Protein AF-A0A6P0HJ49-F1 (afdb_monomer_lite)

Sequence (144 aa):
MTTPDAPPAPAAPSRRTRWVVAVVLTAVLALAVGVTIGLLVGGSGDDDLPRAEANATAACVTASRLDADEPLPERTDNRLEEPAFWEMPAVHYNAMAAAAEDDTYQDLADASALLGTALNTADSEGMGTAVEQVQAECGDLGLD

Structure (mmCIF, N/CA/C/O backbone):
data_AF-A0A6P0HJ49-F1
#
_entry.id   AF-A0A6P0HJ49-F1
#
loop_
_atom_site.group_PDB
_atom_site.id
_atom_site.type_symbol
_atom_site.label_atom_id
_atom_site.label_alt_id
_atom_site.label_comp_id
_atom_site.label_asym_id
_atom_site.label_entity_id
_atom_site.label_seq_id
_atom_site.pdbx_PDB_ins_code
_atom_site.Cartn_x
_atom_site.Cartn_y
_atom_site.Cartn_z
_atom_site.occupancy
_atom_site.B_iso_or_equiv
_atom_site.auth_seq_id
_atom_site.auth_comp_id
_atom_site.auth_asym_id
_atom_site.auth_atom_id
_atom_site.pdbx_PDB_model_num
ATOM 1 N N . MET A 1 1 ? 32.802 -77.190 -32.768 1.00 43.84 1 MET A N 1
ATOM 2 C CA . MET A 1 1 ? 33.121 -76.302 -31.631 1.00 43.84 1 MET A CA 1
ATOM 3 C C . MET A 1 1 ? 32.859 -74.879 -32.096 1.00 43.84 1 MET A C 1
ATOM 5 O O . MET A 1 1 ? 33.607 -74.397 -32.931 1.00 43.84 1 MET A O 1
ATOM 9 N N . THR A 1 2 ? 31.755 -74.265 -31.673 1.00 59.84 2 THR A N 1
ATOM 10 C CA . THR A 1 2 ? 31.382 -72.884 -32.029 1.00 59.84 2 THR A CA 1
ATOM 11 C C . THR A 1 2 ? 31.391 -72.051 -30.755 1.00 59.84 2 THR A C 1
ATOM 13 O O . THR A 1 2 ? 30.580 -72.286 -29.860 1.00 59.84 2 THR A O 1
ATOM 16 N N . THR A 1 3 ? 32.353 -71.140 -30.648 1.00 58.50 3 THR A N 1
ATOM 17 C CA . THR A 1 3 ? 32.477 -70.181 -29.546 1.00 58.50 3 THR A CA 1
ATOM 18 C C . THR A 1 3 ? 31.295 -69.203 -29.599 1.00 58.50 3 THR A C 1
ATOM 20 O O . THR A 1 3 ? 31.038 -68.669 -30.678 1.00 58.50 3 THR A O 1
ATOM 23 N N . PRO A 1 4 ? 30.554 -68.963 -28.500 1.00 63.25 4 PRO A N 1
ATOM 24 C CA . PRO A 1 4 ? 29.537 -67.918 -28.465 1.00 63.25 4 PRO A CA 1
ATOM 25 C C . PRO A 1 4 ? 30.213 -66.546 -28.545 1.00 63.25 4 PRO A C 1
ATOM 27 O O . PRO A 1 4 ? 31.041 -66.216 -27.695 1.00 63.25 4 PRO A O 1
ATOM 30 N N . ASP A 1 5 ? 29.864 -65.769 -29.568 1.00 65.25 5 ASP A N 1
ATOM 31 C CA . ASP A 1 5 ? 30.274 -64.372 -29.699 1.00 65.25 5 ASP A CA 1
ATOM 32 C C . ASP A 1 5 ? 29.603 -63.548 -28.591 1.00 65.25 5 ASP A C 1
ATOM 34 O O . ASP A 1 5 ? 28.375 -63.525 -28.467 1.00 65.25 5 ASP A O 1
ATOM 38 N N . ALA A 1 6 ? 30.407 -62.903 -27.747 1.00 71.06 6 ALA A N 1
ATOM 39 C CA . ALA A 1 6 ? 29.903 -61.990 -26.730 1.00 71.06 6 ALA A CA 1
ATOM 40 C C . ALA A 1 6 ? 29.405 -60.694 -27.400 1.00 71.06 6 ALA A C 1
ATOM 42 O O . ALA A 1 6 ? 30.064 -60.194 -28.316 1.00 71.06 6 ALA A O 1
ATOM 43 N N . PRO A 1 7 ? 28.269 -60.117 -26.962 1.00 72.19 7 PRO A N 1
ATOM 44 C CA . PRO A 1 7 ? 27.741 -58.903 -27.569 1.00 72.19 7 PRO A CA 1
ATOM 45 C C . PRO A 1 7 ? 28.720 -57.728 -27.398 1.00 72.19 7 PRO A C 1
ATOM 47 O O . PRO A 1 7 ? 29.349 -57.597 -26.342 1.00 72.19 7 PRO A O 1
ATOM 50 N N . PRO A 1 8 ? 28.854 -56.858 -28.417 1.00 70.31 8 PRO A N 1
ATOM 51 C CA . PRO A 1 8 ? 29.781 -55.737 -28.369 1.00 70.31 8 PRO A CA 1
ATOM 52 C C . PRO A 1 8 ? 29.397 -54.763 -27.251 1.00 70.31 8 PRO A C 1
ATOM 54 O O . PRO A 1 8 ? 28.224 -54.434 -27.060 1.00 70.31 8 PRO A O 1
ATOM 57 N N . ALA A 1 9 ? 30.406 -54.296 -26.513 1.00 69.69 9 ALA A N 1
ATOM 58 C CA . ALA A 1 9 ? 30.228 -53.323 -25.444 1.00 69.69 9 ALA A CA 1
ATOM 59 C C . ALA A 1 9 ? 29.574 -52.026 -25.971 1.00 69.69 9 ALA A C 1
ATOM 61 O O . ALA A 1 9 ? 29.863 -51.606 -27.097 1.00 69.69 9 ALA A O 1
ATOM 62 N N . PRO A 1 10 ? 28.714 -51.366 -25.172 1.00 71.62 10 PRO A N 1
ATOM 63 C CA . PRO A 1 10 ? 28.050 -50.138 -25.587 1.00 71.62 10 PRO A CA 1
ATOM 64 C C . PRO A 1 10 ? 29.072 -49.042 -25.906 1.00 71.62 10 PRO A C 1
ATOM 66 O O . PRO A 1 10 ? 30.029 -48.816 -25.162 1.00 71.62 10 PRO A O 1
ATOM 69 N N . ALA A 1 11 ? 28.859 -48.354 -27.029 1.00 69.25 11 ALA A N 1
ATOM 70 C CA . ALA A 1 11 ? 29.730 -47.281 -27.489 1.00 69.25 11 ALA A CA 1
ATOM 71 C C . ALA A 1 11 ? 29.830 -46.160 -26.441 1.00 69.25 11 ALA A C 1
ATOM 73 O O . ALA A 1 11 ? 28.825 -45.689 -25.903 1.00 69.25 11 ALA A O 1
ATOM 74 N N . ALA A 1 12 ? 31.057 -45.711 -26.168 1.00 65.94 12 ALA A N 1
ATOM 75 C CA . ALA A 1 12 ? 31.289 -44.623 -25.231 1.00 65.94 12 ALA A CA 1
ATOM 76 C C . ALA A 1 12 ? 30.627 -43.325 -25.739 1.00 65.94 12 ALA A C 1
ATOM 78 O O . ALA A 1 12 ? 30.771 -42.980 -26.916 1.00 65.94 12 ALA A O 1
ATOM 79 N N . PRO A 1 13 ? 29.933 -42.565 -24.872 1.00 66.31 13 PRO A N 1
ATOM 80 C CA . PRO A 1 13 ? 29.247 -41.350 -25.289 1.00 66.31 13 PRO A CA 1
ATOM 81 C C . PRO A 1 13 ? 30.241 -40.305 -25.797 1.00 66.31 13 PRO A C 1
ATOM 83 O O . PRO A 1 13 ? 31.297 -40.084 -25.194 1.00 66.31 13 PRO A O 1
ATOM 86 N N . SER A 1 14 ? 29.875 -39.645 -26.899 1.00 75.81 14 SER A N 1
ATOM 87 C CA . SER A 1 14 ? 30.707 -38.643 -27.564 1.00 75.81 14 SER A CA 1
ATOM 88 C C . SER A 1 14 ? 31.043 -37.464 -26.635 1.00 75.81 14 SER A C 1
ATOM 90 O O . SER A 1 14 ? 30.268 -37.099 -25.745 1.00 75.81 14 SER A O 1
ATOM 92 N N . ARG A 1 15 ? 32.195 -36.816 -26.861 1.00 73.50 15 ARG A N 1
ATOM 93 C CA . ARG A 1 15 ? 32.669 -35.669 -26.057 1.00 73.50 15 ARG A CA 1
ATOM 94 C C . ARG A 1 15 ? 31.652 -34.519 -26.009 1.00 73.50 15 ARG A C 1
ATOM 96 O O . ARG A 1 15 ? 31.549 -33.845 -24.989 1.00 73.50 15 ARG A O 1
ATOM 103 N N . ARG A 1 16 ? 30.874 -34.336 -27.082 1.00 73.19 16 ARG A N 1
ATOM 104 C CA . ARG A 1 16 ? 29.812 -33.323 -27.183 1.00 73.19 16 ARG A CA 1
ATOM 105 C C . ARG A 1 16 ? 28.612 -33.666 -26.297 1.00 73.19 16 ARG A C 1
ATOM 107 O O . ARG A 1 16 ? 28.104 -32.788 -25.613 1.00 73.19 16 ARG A O 1
ATOM 114 N N . THR A 1 17 ? 28.219 -34.940 -26.240 1.00 72.19 17 THR A N 1
ATOM 115 C CA . THR A 1 17 ? 27.142 -35.425 -25.359 1.00 72.19 17 THR A CA 1
ATOM 116 C C . THR A 1 17 ? 27.498 -35.220 -23.886 1.00 72.19 17 THR A C 1
ATOM 118 O O . THR A 1 17 ? 26.667 -34.756 -23.116 1.00 72.19 17 THR A O 1
ATOM 121 N N . ARG A 1 18 ? 28.754 -35.481 -23.499 1.00 74.31 18 ARG A N 1
ATOM 122 C CA . ARG A 1 18 ? 29.229 -35.255 -22.120 1.00 74.31 18 ARG A CA 1
ATOM 123 C C . ARG A 1 18 ? 29.192 -33.777 -21.718 1.00 74.31 18 ARG A C 1
ATOM 125 O O . ARG A 1 18 ? 28.812 -33.469 -20.596 1.00 74.31 18 ARG A O 1
ATOM 132 N N . TRP A 1 19 ? 29.543 -32.877 -22.638 1.00 81.94 19 TRP A N 1
ATOM 133 C CA . TRP A 1 19 ? 29.475 -31.429 -22.411 1.00 81.94 19 TRP A CA 1
ATOM 134 C C . TRP A 1 19 ? 28.042 -30.923 -22.243 1.00 81.94 19 TRP A C 1
ATOM 136 O O . TRP A 1 19 ? 27.771 -30.172 -21.314 1.00 81.94 19 TRP A O 1
ATOM 146 N N . VAL A 1 20 ? 27.116 -31.366 -23.098 1.00 79.06 20 VAL A N 1
ATOM 147 C CA . VAL A 1 20 ? 25.699 -30.981 -22.989 1.00 79.06 20 VAL A CA 1
ATOM 148 C C . VAL A 1 20 ? 25.099 -31.485 -21.677 1.00 79.06 20 VAL A C 1
ATOM 150 O O . VAL A 1 20 ? 24.437 -30.721 -20.983 1.00 79.06 20 VAL A O 1
ATOM 153 N N . VAL A 1 21 ? 25.382 -32.734 -21.291 1.00 78.56 21 VAL A N 1
ATOM 154 C CA . VAL A 1 21 ? 24.906 -33.295 -20.016 1.00 78.56 21 VAL A CA 1
ATOM 155 C C . VAL A 1 21 ? 25.455 -32.510 -18.823 1.00 78.56 21 VAL A C 1
ATOM 157 O O . VAL A 1 21 ? 24.700 -32.214 -17.903 1.00 78.56 21 VAL A O 1
ATOM 160 N N . ALA A 1 22 ? 26.731 -32.115 -18.852 1.00 76.69 22 ALA A N 1
ATOM 161 C CA . ALA A 1 22 ? 27.315 -31.294 -17.795 1.00 76.69 22 ALA A CA 1
ATOM 162 C C . ALA A 1 22 ? 26.619 -29.927 -17.677 1.00 76.69 22 ALA A C 1
ATOM 164 O O . ALA A 1 22 ? 26.265 -29.527 -16.576 1.00 76.69 22 ALA A O 1
ATOM 165 N N . VAL A 1 23 ? 26.358 -29.241 -18.796 1.00 79.81 23 VAL A N 1
ATOM 166 C CA . VAL A 1 23 ? 25.665 -27.938 -18.792 1.00 79.81 23 VAL A CA 1
ATOM 167 C C . VAL A 1 23 ? 24.234 -28.059 -18.262 1.00 79.81 23 VAL A C 1
ATOM 169 O O . VAL A 1 23 ? 23.821 -27.247 -17.439 1.00 79.81 23 VAL A O 1
ATOM 172 N N . VAL A 1 24 ? 23.493 -29.087 -18.687 1.00 83.56 24 VAL A N 1
ATOM 173 C CA . VAL A 1 24 ? 22.119 -29.328 -18.217 1.00 83.56 24 VAL A CA 1
ATOM 174 C C . VAL A 1 24 ? 22.097 -29.628 -16.720 1.00 83.56 24 VAL A C 1
ATOM 176 O O . VAL A 1 24 ? 21.286 -29.053 -16.002 1.00 83.56 24 VAL A O 1
ATOM 179 N N . LEU A 1 25 ? 23.008 -30.471 -16.226 1.00 81.69 25 LEU A N 1
ATOM 180 C CA . LEU A 1 25 ? 23.106 -30.764 -14.794 1.00 81.69 25 LEU A CA 1
ATOM 181 C C . LEU A 1 25 ? 23.413 -29.506 -13.979 1.00 81.69 25 LEU A C 1
ATOM 183 O O . LEU A 1 25 ? 22.772 -29.285 -12.957 1.00 81.69 25 LEU A O 1
ATOM 187 N N . THR A 1 26 ? 24.327 -28.655 -14.451 1.00 79.50 26 THR A N 1
ATOM 188 C CA . THR A 1 26 ? 24.633 -27.380 -13.788 1.00 79.50 26 THR A CA 1
ATOM 189 C C . THR A 1 26 ? 23.423 -26.445 -13.768 1.00 79.50 26 THR A C 1
ATOM 191 O O . THR A 1 26 ? 23.154 -25.830 -12.741 1.00 79.50 26 THR A O 1
ATOM 194 N N . ALA A 1 27 ? 22.658 -26.361 -14.862 1.00 74.88 27 ALA A N 1
ATOM 195 C CA . ALA A 1 27 ? 21.450 -25.536 -14.925 1.00 74.88 27 ALA A CA 1
ATOM 196 C C . ALA A 1 27 ? 20.353 -26.035 -13.969 1.00 74.88 27 ALA A C 1
ATOM 198 O O . ALA A 1 27 ? 19.727 -25.236 -13.275 1.00 74.88 27 ALA A O 1
ATOM 199 N N . VAL A 1 28 ? 20.155 -27.354 -13.880 1.00 80.50 28 VAL A N 1
ATOM 200 C CA . VAL A 1 28 ? 19.198 -27.961 -12.940 1.00 80.50 28 VAL A CA 1
ATOM 201 C C . VAL A 1 28 ? 19.629 -27.731 -11.491 1.00 80.50 28 VAL A C 1
ATOM 203 O O . VAL A 1 28 ? 18.794 -27.394 -10.657 1.00 80.50 28 VAL A O 1
ATOM 206 N N . LEU A 1 29 ? 20.924 -27.851 -11.187 1.00 80.31 29 LEU A N 1
ATOM 207 C CA . LEU A 1 29 ? 21.468 -27.542 -9.861 1.00 80.31 29 LEU A CA 1
ATOM 208 C C . LEU A 1 29 ? 21.286 -26.067 -9.497 1.00 80.31 29 LEU A C 1
ATOM 210 O O . LEU A 1 29 ? 20.866 -25.775 -8.384 1.00 80.31 29 LEU A O 1
ATOM 214 N N . ALA A 1 30 ? 21.542 -25.146 -10.426 1.00 76.56 30 ALA A N 1
ATOM 215 C CA . ALA A 1 30 ? 21.327 -23.720 -10.199 1.00 76.56 30 ALA A CA 1
ATOM 216 C C . ALA A 1 30 ? 19.848 -23.397 -9.933 1.00 76.56 30 ALA A C 1
ATOM 218 O O . ALA A 1 30 ? 19.549 -22.625 -9.026 1.00 76.56 30 ALA A O 1
ATOM 219 N N . LEU A 1 31 ? 18.924 -24.031 -10.663 1.00 72.81 31 LEU A N 1
ATOM 220 C CA . LEU A 1 31 ? 17.485 -23.906 -10.414 1.00 72.81 31 LEU A CA 1
ATOM 221 C C . LEU A 1 31 ? 17.090 -24.474 -9.048 1.00 72.81 31 LEU A C 1
ATOM 223 O O . LEU A 1 31 ? 16.372 -23.815 -8.306 1.00 72.81 31 LEU A O 1
ATOM 227 N N . ALA A 1 32 ? 17.582 -25.661 -8.690 1.00 74.00 32 ALA A N 1
ATOM 228 C CA . ALA A 1 32 ? 17.288 -26.275 -7.398 1.00 74.00 32 ALA A CA 1
ATOM 229 C C . ALA A 1 32 ? 17.806 -25.421 -6.232 1.00 74.00 32 ALA A C 1
ATOM 231 O O . ALA A 1 32 ? 17.082 -25.225 -5.262 1.00 74.00 32 ALA A O 1
ATOM 232 N N . VAL A 1 33 ? 19.018 -24.869 -6.357 1.00 73.81 33 VAL A N 1
ATOM 233 C CA . VAL A 1 33 ? 19.605 -23.947 -5.372 1.00 73.81 33 VAL A CA 1
ATOM 234 C C . VAL A 1 33 ? 18.835 -22.625 -5.317 1.00 73.81 33 VAL A C 1
ATOM 236 O O . VAL A 1 33 ? 18.586 -22.110 -4.234 1.00 73.81 33 VAL A O 1
ATOM 239 N N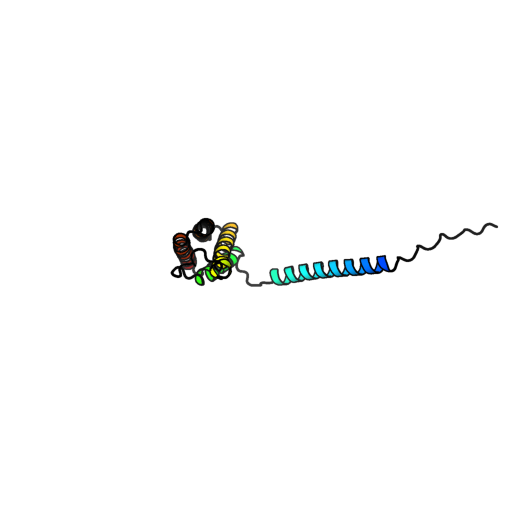 . GLY A 1 34 ? 18.410 -22.083 -6.459 1.00 69.56 34 GLY A N 1
ATOM 240 C CA . GLY A 1 34 ? 17.579 -20.877 -6.499 1.00 69.56 34 GLY A CA 1
ATOM 241 C C . GLY A 1 34 ? 16.231 -21.072 -5.801 1.00 69.56 34 GLY A C 1
ATOM 242 O O . GLY A 1 34 ? 15.815 -20.218 -5.024 1.00 69.56 34 GLY A O 1
ATOM 243 N N . VAL A 1 35 ? 15.581 -22.221 -6.012 1.00 70.88 35 VAL A N 1
ATOM 244 C CA . VAL A 1 35 ? 14.310 -22.570 -5.356 1.00 70.88 35 VAL A CA 1
ATOM 245 C C . VAL A 1 35 ? 14.498 -22.794 -3.857 1.00 70.88 35 VAL A C 1
ATOM 247 O O . VAL A 1 35 ? 13.689 -22.304 -3.075 1.00 70.88 35 VAL A O 1
ATOM 250 N N . THR A 1 36 ? 15.556 -23.486 -3.421 1.00 70.88 36 THR A N 1
ATOM 251 C CA . THR A 1 36 ? 15.797 -23.685 -1.984 1.00 70.88 36 THR A CA 1
ATOM 252 C C . THR A 1 36 ? 16.159 -22.389 -1.276 1.00 70.88 36 THR A C 1
ATOM 254 O O . THR A 1 36 ? 15.659 -22.159 -0.183 1.00 70.88 36 THR A O 1
ATOM 257 N N . ILE A 1 37 ? 16.961 -21.513 -1.886 1.00 64.44 37 ILE A N 1
ATOM 258 C CA . ILE A 1 37 ? 17.231 -20.181 -1.330 1.00 64.44 37 ILE A CA 1
ATOM 259 C C . ILE A 1 37 ? 15.945 -19.349 -1.295 1.00 64.44 37 ILE A C 1
ATOM 261 O O . ILE A 1 37 ? 15.682 -18.716 -0.282 1.00 64.44 37 ILE A O 1
ATOM 265 N N . GLY A 1 38 ? 15.111 -19.395 -2.338 1.00 57.62 38 GLY A N 1
ATOM 266 C CA . GLY A 1 38 ? 13.814 -18.712 -2.347 1.00 57.62 38 GLY A CA 1
ATOM 267 C C . GLY A 1 38 ? 12.874 -19.196 -1.238 1.00 57.62 38 GLY A C 1
ATOM 268 O O . GLY A 1 38 ? 12.227 -18.385 -0.587 1.00 57.62 38 GLY A O 1
ATOM 269 N N . LEU A 1 39 ? 12.853 -20.504 -0.967 1.00 62.81 39 LEU A N 1
ATOM 270 C CA . LEU A 1 39 ? 12.071 -21.093 0.124 1.00 62.81 39 LEU A CA 1
ATOM 271 C C . LEU A 1 39 ? 12.658 -20.814 1.511 1.00 62.81 39 LEU A C 1
ATOM 273 O O . LEU A 1 39 ? 11.901 -20.713 2.465 1.00 62.81 39 LEU A O 1
ATOM 277 N N . LEU A 1 40 ? 13.980 -20.692 1.645 1.00 61.16 40 LEU A N 1
ATOM 278 C CA . LEU A 1 40 ? 14.619 -20.369 2.924 1.00 61.16 40 LEU A CA 1
ATOM 279 C C . LEU A 1 40 ? 14.523 -18.875 3.245 1.00 61.16 40 LEU A C 1
ATOM 281 O O . LEU A 1 40 ? 14.239 -18.520 4.376 1.00 61.16 40 LEU A O 1
ATOM 285 N N . VAL A 1 41 ? 14.694 -17.996 2.257 1.00 60.59 41 VAL A N 1
ATOM 286 C CA . VAL A 1 41 ? 14.527 -16.545 2.436 1.00 60.59 41 VAL A CA 1
ATOM 287 C C . VAL A 1 41 ? 13.047 -16.171 2.580 1.00 60.59 41 VAL A C 1
ATOM 289 O O . VAL A 1 41 ? 12.729 -15.260 3.333 1.00 60.59 41 VAL A O 1
ATOM 292 N N . GLY A 1 42 ? 12.136 -16.880 1.906 1.00 53.47 42 GLY A N 1
ATOM 293 C CA . GLY A 1 42 ? 10.689 -16.649 2.005 1.00 53.47 42 GLY A CA 1
ATOM 294 C C . GLY A 1 42 ? 9.956 -17.467 3.075 1.00 53.47 42 GLY A C 1
ATOM 295 O O . GLY A 1 42 ? 8.756 -17.279 3.240 1.00 53.47 42 GLY A O 1
ATOM 296 N N . GLY A 1 43 ? 10.626 -18.400 3.762 1.00 46.38 43 GLY A N 1
ATOM 297 C CA . GLY A 1 43 ? 9.974 -19.402 4.620 1.00 46.38 43 GLY A CA 1
ATOM 298 C C . GLY A 1 43 ? 10.432 -19.444 6.078 1.00 46.38 43 GLY A C 1
ATOM 299 O O . GLY A 1 43 ? 9.968 -20.313 6.808 1.00 46.38 43 GLY A O 1
ATOM 300 N N . SER A 1 44 ? 11.325 -18.552 6.514 1.00 49.22 44 SER A N 1
ATOM 301 C CA . SER A 1 44 ? 11.828 -18.519 7.898 1.00 49.22 44 SER A CA 1
ATOM 302 C C . SER A 1 44 ? 11.799 -17.114 8.507 1.00 49.22 44 SER A C 1
ATOM 304 O O . SER A 1 44 ? 12.807 -16.639 9.032 1.00 49.22 44 SER A O 1
ATOM 306 N N . GLY A 1 45 ? 10.664 -16.430 8.391 1.00 49.41 45 GLY A N 1
ATOM 307 C CA . GLY A 1 45 ? 10.344 -15.311 9.271 1.00 49.41 45 GLY A CA 1
ATOM 308 C C . GLY A 1 45 ? 9.534 -15.834 10.450 1.00 49.41 45 GLY A C 1
ATOM 309 O O . GLY A 1 45 ? 8.326 -15.976 10.323 1.00 49.41 45 GLY A O 1
ATOM 310 N N . ASP A 1 46 ? 10.205 -16.137 11.562 1.00 46.72 46 ASP A N 1
ATOM 311 C CA . ASP A 1 46 ? 9.621 -16.359 12.897 1.00 46.72 46 ASP A CA 1
ATOM 312 C C . ASP A 1 46 ? 9.103 -15.027 13.500 1.00 46.72 46 ASP A C 1
ATOM 314 O O . ASP A 1 46 ? 9.364 -14.704 14.656 1.00 46.72 46 ASP A O 1
ATOM 318 N N . ASP A 1 47 ? 8.388 -14.236 12.701 1.00 49.19 47 ASP A N 1
ATOM 319 C CA . ASP A 1 47 ? 7.581 -13.101 13.143 1.00 49.19 47 ASP A CA 1
ATOM 320 C C . ASP A 1 47 ? 6.135 -13.488 12.807 1.00 49.19 47 ASP A C 1
ATOM 322 O O . ASP A 1 47 ? 5.612 -13.128 11.755 1.00 49.19 47 ASP A O 1
ATOM 326 N N . ASP A 1 48 ? 5.532 -14.333 13.655 1.00 52.59 48 ASP A N 1
ATOM 327 C CA . ASP A 1 48 ? 4.176 -14.903 13.519 1.00 52.59 48 ASP A CA 1
ATOM 328 C C . ASP A 1 48 ? 3.079 -13.828 13.689 1.00 52.59 48 ASP A C 1
ATOM 330 O O . ASP A 1 48 ? 2.122 -13.985 14.451 1.00 52.59 48 ASP A O 1
ATOM 334 N N . LEU A 1 49 ? 3.189 -12.707 12.980 1.00 59.34 49 LEU A N 1
ATOM 335 C CA . LEU A 1 49 ? 1.991 -11.961 12.643 1.00 59.34 49 LEU A CA 1
ATOM 336 C C . LEU A 1 49 ? 1.175 -12.855 11.700 1.00 59.34 49 LEU A C 1
ATOM 338 O O . LEU A 1 49 ? 1.734 -13.402 10.737 1.00 59.34 49 LEU A O 1
ATOM 342 N N . PRO A 1 50 ? -0.136 -13.040 11.944 1.00 85.75 50 PRO A N 1
ATOM 343 C CA . PRO A 1 50 ? -1.024 -13.590 10.934 1.00 85.75 50 PRO A CA 1
ATOM 344 C C . PRO A 1 50 ? -0.725 -12.902 9.599 1.00 85.75 50 PRO A C 1
ATOM 346 O O . PRO A 1 50 ? -0.552 -11.686 9.554 1.00 85.75 50 PRO A O 1
ATOM 349 N N . ARG A 1 51 ? -0.608 -13.668 8.511 1.00 89.44 51 ARG A N 1
ATOM 350 C CA . ARG A 1 51 ? -0.239 -13.130 7.187 1.00 89.44 51 ARG A CA 1
ATOM 351 C C . ARG A 1 51 ? -1.082 -11.905 6.795 1.00 89.44 51 ARG A C 1
ATOM 353 O O . ARG A 1 51 ? -0.537 -10.967 6.215 1.00 89.44 51 ARG A O 1
ATOM 360 N N . ALA A 1 52 ? -2.356 -11.879 7.187 1.00 93.38 52 ALA A N 1
ATOM 361 C CA . ALA A 1 52 ? -3.233 -10.719 7.084 1.00 93.38 52 ALA A CA 1
ATOM 362 C C . ALA A 1 52 ? -2.656 -9.458 7.763 1.00 93.38 52 ALA A C 1
ATOM 364 O O . ALA A 1 52 ? -2.497 -8.431 7.109 1.00 93.38 52 ALA A O 1
ATOM 365 N N . GLU A 1 53 ? -2.260 -9.551 9.035 1.00 95.06 53 GLU A N 1
ATOM 366 C CA . GLU A 1 53 ? -1.650 -8.459 9.805 1.00 95.06 53 GLU A CA 1
ATOM 367 C C . GLU A 1 53 ? -0.296 -8.029 9.230 1.00 95.06 53 GLU A C 1
ATOM 369 O O . GLU A 1 53 ? -0.003 -6.836 9.170 1.00 95.06 53 GLU A O 1
ATOM 374 N N . ALA A 1 54 ? 0.516 -8.970 8.737 1.00 94.94 54 ALA A N 1
ATOM 375 C CA . ALA A 1 54 ? 1.782 -8.644 8.079 1.00 94.94 54 ALA A CA 1
ATOM 376 C C . ALA A 1 54 ? 1.567 -7.822 6.794 1.00 94.94 54 ALA A C 1
ATOM 378 O O . ALA A 1 54 ? 2.272 -6.838 6.561 1.00 94.94 54 ALA A O 1
ATOM 379 N N . ASN A 1 55 ? 0.570 -8.190 5.983 1.00 96.62 55 ASN A N 1
ATOM 380 C CA . ASN A 1 55 ? 0.193 -7.434 4.791 1.00 96.62 55 ASN A CA 1
ATOM 381 C C . ASN A 1 55 ? -0.384 -6.058 5.165 1.00 96.62 55 ASN A C 1
ATOM 383 O O . ASN A 1 55 ? 0.040 -5.052 4.602 1.00 96.62 55 ASN A O 1
ATOM 387 N N . ALA A 1 56 ? -1.289 -5.985 6.146 1.00 97.81 56 ALA A N 1
ATOM 388 C CA . ALA A 1 56 ? -1.840 -4.716 6.623 1.00 97.81 56 ALA A CA 1
ATOM 389 C C . ALA A 1 56 ? -0.735 -3.781 7.143 1.00 97.81 56 ALA A C 1
ATOM 391 O O . ALA A 1 56 ? -0.647 -2.630 6.724 1.00 97.81 56 ALA A O 1
ATOM 392 N N . THR A 1 57 ? 0.186 -4.305 7.956 1.00 97.50 57 THR A N 1
ATOM 393 C CA . THR A 1 57 ? 1.357 -3.568 8.454 1.00 97.50 57 THR A CA 1
ATOM 394 C C . THR A 1 57 ? 2.232 -3.075 7.302 1.00 97.50 57 THR A C 1
ATOM 396 O O . THR A 1 57 ? 2.637 -1.915 7.284 1.00 97.50 57 THR A O 1
ATOM 399 N N . ALA A 1 58 ? 2.511 -3.917 6.301 1.00 96.88 58 ALA A N 1
ATOM 400 C CA . ALA A 1 58 ? 3.283 -3.506 5.132 1.00 96.88 58 ALA A CA 1
ATOM 401 C C . ALA A 1 58 ? 2.579 -2.398 4.329 1.00 96.88 58 ALA A C 1
ATOM 403 O O . ALA A 1 58 ? 3.249 -1.471 3.862 1.00 96.88 58 ALA A O 1
ATOM 404 N N . ALA A 1 59 ? 1.250 -2.462 4.193 1.00 97.75 59 ALA A N 1
ATOM 405 C CA . ALA A 1 59 ? 0.457 -1.408 3.570 1.00 97.75 59 ALA A CA 1
ATOM 406 C C . ALA A 1 59 ? 0.574 -0.095 4.357 1.00 97.75 59 ALA A C 1
ATOM 408 O O . ALA A 1 59 ? 0.935 0.919 3.765 1.00 97.75 59 ALA A O 1
ATOM 409 N N . CYS A 1 60 ? 0.371 -0.123 5.677 1.00 98.06 60 CYS A N 1
ATOM 410 C CA . CYS A 1 60 ? 0.405 1.066 6.530 1.00 98.06 60 CYS A CA 1
ATOM 411 C C . CYS A 1 60 ? 1.795 1.708 6.622 1.00 98.06 60 CYS A C 1
ATOM 413 O O . CYS A 1 60 ? 1.933 2.911 6.412 1.00 98.06 60 CYS A O 1
ATOM 415 N N . VAL A 1 61 ? 2.854 0.909 6.786 1.00 97.19 61 VAL A N 1
ATOM 416 C CA . VAL A 1 61 ? 4.249 1.3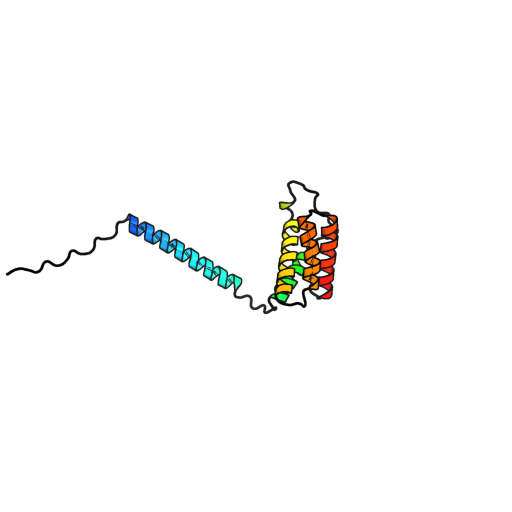90 6.769 1.00 97.19 61 VAL A CA 1
ATOM 417 C C . VAL A 1 61 ? 4.639 1.994 5.417 1.00 97.19 61 VAL A C 1
ATOM 419 O O . VAL A 1 61 ? 5.503 2.868 5.350 1.00 97.19 61 VAL A O 1
ATOM 422 N N . THR A 1 62 ? 4.056 1.505 4.322 1.00 96.38 62 THR A N 1
ATOM 423 C CA . THR A 1 62 ? 4.287 2.089 2.996 1.00 96.38 62 THR A CA 1
ATOM 424 C C . THR A 1 62 ? 3.466 3.368 2.827 1.00 96.38 62 THR A C 1
ATOM 426 O O . THR A 1 62 ? 3.994 4.367 2.352 1.00 96.38 62 THR A O 1
ATOM 429 N N . ALA A 1 63 ? 2.209 3.373 3.275 1.00 96.19 63 ALA A N 1
ATOM 430 C CA . ALA A 1 63 ? 1.325 4.531 3.210 1.00 96.19 63 ALA A CA 1
ATOM 431 C C . ALA A 1 63 ? 1.833 5.713 4.050 1.00 96.19 63 ALA A C 1
ATOM 433 O O . ALA A 1 63 ? 1.692 6.850 3.616 1.00 96.19 63 ALA A O 1
ATOM 434 N N . SER A 1 64 ? 2.483 5.477 5.194 1.00 95.69 64 SER A N 1
ATOM 435 C CA . SER A 1 64 ? 3.050 6.545 6.036 1.00 95.69 64 SER A CA 1
ATOM 436 C C . SER A 1 64 ? 4.262 7.256 5.421 1.00 95.69 64 SER A C 1
ATOM 438 O O . SER A 1 64 ? 4.667 8.316 5.896 1.00 95.69 64 SER A O 1
ATOM 440 N N . ARG A 1 65 ? 4.846 6.699 4.352 1.00 93.94 65 ARG A N 1
ATOM 441 C CA . ARG A 1 65 ? 5.914 7.346 3.567 1.00 93.94 65 ARG A CA 1
ATOM 442 C C . ARG A 1 65 ? 5.375 8.204 2.433 1.00 93.94 65 ARG A C 1
ATOM 444 O O . ARG A 1 65 ? 6.123 9.020 1.899 1.00 93.94 65 ARG A O 1
ATOM 451 N N . LEU A 1 66 ? 4.116 7.996 2.056 1.00 92.69 66 LEU A N 1
ATOM 452 C CA . LEU A 1 66 ? 3.451 8.797 1.044 1.00 92.69 66 LEU A CA 1
ATOM 453 C C . LEU A 1 66 ? 3.035 10.121 1.680 1.00 92.69 66 LEU A C 1
ATOM 455 O O . LEU A 1 66 ? 2.251 10.146 2.628 1.00 92.69 66 LEU A O 1
ATOM 459 N N . ASP A 1 67 ? 3.563 11.218 1.150 1.00 88.25 67 ASP A N 1
ATOM 460 C CA . ASP A 1 67 ? 3.098 12.551 1.506 1.00 88.25 67 ASP A CA 1
ATOM 461 C C . ASP A 1 67 ? 1.824 12.854 0.704 1.00 88.25 67 ASP A C 1
ATOM 463 O O . ASP A 1 67 ? 1.859 12.934 -0.525 1.00 88.25 67 ASP A O 1
ATOM 467 N N . ALA A 1 68 ? 0.684 12.962 1.392 1.00 81.62 68 ALA A N 1
ATOM 468 C CA . ALA A 1 68 ? -0.599 13.272 0.761 1.00 81.62 68 ALA A CA 1
ATOM 469 C C . ALA A 1 68 ? -0.683 14.731 0.278 1.00 81.62 68 ALA A C 1
ATOM 471 O O . ALA A 1 68 ? -1.454 15.026 -0.638 1.00 81.62 68 ALA A O 1
ATOM 472 N N . ASP A 1 69 ? 0.129 15.623 0.859 1.00 81.31 69 ASP A N 1
ATOM 473 C CA . ASP A 1 69 ? 0.191 17.040 0.505 1.00 81.31 69 ASP A CA 1
ATOM 474 C C . ASP A 1 69 ? 1.159 17.304 -0.662 1.00 81.31 69 ASP A C 1
ATOM 476 O O . ASP A 1 69 ? 1.132 18.389 -1.256 1.00 81.31 69 ASP A O 1
ATOM 480 N N . GLU A 1 70 ? 2.018 16.337 -1.011 1.00 80.31 70 GLU A N 1
ATOM 481 C CA . GLU A 1 70 ? 2.957 16.464 -2.124 1.00 80.31 70 GLU A CA 1
ATOM 482 C C . GLU A 1 70 ? 2.264 16.119 -3.455 1.00 80.31 70 GLU A C 1
ATOM 484 O O . GLU A 1 70 ? 1.924 14.961 -3.719 1.00 80.31 70 GLU A O 1
ATOM 489 N N . PRO A 1 71 ? 2.046 17.104 -4.349 1.00 69.19 71 PRO A N 1
ATOM 490 C CA . PRO A 1 71 ? 1.424 16.829 -5.629 1.00 69.19 71 PRO A CA 1
ATOM 491 C C . PRO A 1 71 ? 2.373 16.000 -6.492 1.00 69.19 71 PRO A C 1
ATOM 493 O O . PRO A 1 71 ? 3.467 16.449 -6.840 1.00 69.19 71 PRO A O 1
ATOM 496 N N . LEU A 1 72 ? 1.914 14.819 -6.912 1.00 71.12 72 LEU A N 1
ATOM 497 C CA . LEU A 1 72 ? 2.633 14.028 -7.905 1.00 71.12 72 LEU A CA 1
ATOM 498 C C . LEU A 1 72 ? 2.863 14.866 -9.166 1.00 71.12 72 LEU A C 1
ATOM 500 O O . LEU A 1 72 ? 1.942 15.555 -9.625 1.00 71.12 72 LEU A O 1
ATOM 504 N N . PRO A 1 73 ? 4.047 14.778 -9.787 1.00 66.38 73 PRO A N 1
ATOM 505 C CA . PRO A 1 73 ? 4.344 15.527 -10.987 1.00 66.38 73 PRO A CA 1
ATOM 506 C C . PRO A 1 73 ? 3.327 15.177 -12.071 1.00 66.38 73 PRO A C 1
ATOM 508 O O . PRO A 1 73 ? 3.107 14.012 -12.435 1.00 66.38 73 PRO A O 1
ATOM 511 N N . GLU A 1 74 ? 2.705 16.214 -12.623 1.00 67.44 74 GLU A N 1
ATOM 512 C CA . GLU A 1 74 ? 1.783 16.075 -13.736 1.00 67.44 74 GLU A CA 1
ATOM 513 C C . GLU A 1 74 ? 2.532 15.511 -14.946 1.00 67.44 74 GLU A C 1
ATOM 515 O O . GLU A 1 74 ? 3.225 16.231 -15.658 1.00 67.44 74 GLU A O 1
ATOM 520 N N . ARG A 1 75 ? 2.393 14.199 -15.180 1.00 59.56 75 ARG A N 1
ATOM 521 C CA . ARG A 1 75 ? 2.701 13.526 -16.455 1.00 59.56 75 ARG A CA 1
ATOM 522 C C . ARG A 1 75 ? 4.027 13.976 -17.100 1.00 59.56 75 ARG A C 1
ATOM 524 O O . ARG A 1 75 ? 4.088 14.227 -18.300 1.00 59.56 75 ARG A O 1
ATOM 531 N N . THR A 1 76 ? 5.096 14.067 -16.319 1.00 57.19 76 THR A N 1
ATOM 532 C CA . THR A 1 76 ? 6.441 14.272 -16.862 1.00 57.19 76 THR A CA 1
ATOM 533 C C . THR A 1 76 ? 7.089 12.928 -17.178 1.00 57.19 76 THR A C 1
ATOM 535 O O . THR A 1 76 ? 6.697 11.886 -16.643 1.00 57.19 76 THR A O 1
ATOM 538 N N . ASP A 1 77 ? 8.116 12.954 -18.028 1.00 66.25 77 ASP A N 1
ATOM 539 C CA . ASP A 1 77 ? 8.916 11.780 -18.405 1.00 66.25 77 ASP A CA 1
ATOM 540 C C . ASP A 1 77 ? 9.542 11.060 -17.184 1.00 66.25 77 ASP A C 1
ATOM 542 O O . ASP A 1 77 ? 9.944 9.902 -17.289 1.00 66.25 77 ASP A O 1
ATOM 546 N N . ASN A 1 78 ? 9.540 11.705 -16.008 1.00 69.06 78 ASN A N 1
ATOM 547 C CA . ASN A 1 78 ? 10.153 11.232 -14.767 1.00 69.06 78 ASN A CA 1
ATOM 548 C C . ASN A 1 78 ? 9.165 10.596 -13.771 1.00 69.06 78 ASN A C 1
ATOM 550 O O . ASN A 1 78 ? 9.591 10.149 -12.712 1.00 69.06 78 ASN A O 1
ATOM 554 N N . ARG A 1 79 ? 7.860 10.499 -14.073 1.00 71.38 79 ARG A N 1
ATOM 555 C CA . ARG A 1 79 ? 6.871 9.925 -13.130 1.00 71.38 79 ARG A CA 1
ATOM 556 C C . ARG A 1 79 ? 7.197 8.486 -12.701 1.00 71.38 79 ARG A C 1
ATOM 558 O O . ARG A 1 79 ? 6.874 8.084 -11.593 1.00 71.38 79 ARG A O 1
ATOM 565 N N . LEU A 1 80 ? 7.834 7.709 -13.578 1.00 80.62 80 LEU A N 1
ATOM 566 C CA . LEU A 1 80 ? 8.265 6.335 -13.284 1.00 80.62 80 LEU A CA 1
ATOM 567 C C . LEU A 1 80 ? 9.517 6.270 -12.398 1.00 80.62 80 LEU A C 1
ATOM 569 O O . LEU A 1 80 ? 9.849 5.196 -11.903 1.00 80.62 80 LEU A O 1
ATOM 573 N N . GLU A 1 81 ? 10.233 7.380 -12.238 1.00 82.88 81 GLU A N 1
ATOM 574 C CA . GLU A 1 81 ? 11.420 7.465 -11.386 1.00 82.88 81 GLU A CA 1
ATOM 575 C C . GLU A 1 81 ? 11.053 7.830 -9.944 1.00 82.88 81 GLU A C 1
ATOM 577 O O . GLU A 1 81 ? 11.870 7.649 -9.041 1.00 82.88 81 GLU A O 1
ATOM 582 N N . GLU A 1 82 ? 9.826 8.304 -9.711 1.00 84.50 82 GLU A N 1
ATOM 583 C CA . GLU A 1 82 ? 9.370 8.658 -8.376 1.00 84.50 82 GLU A CA 1
ATOM 584 C C . GLU A 1 82 ? 9.018 7.418 -7.547 1.00 84.50 82 GLU A C 1
ATOM 586 O O . GLU A 1 82 ? 8.192 6.603 -7.973 1.00 84.50 82 GLU A O 1
ATOM 591 N N . PRO A 1 83 ? 9.589 7.273 -6.336 1.00 87.88 83 PRO A N 1
ATOM 592 C CA . PRO A 1 83 ? 9.281 6.154 -5.450 1.00 87.88 83 PRO A CA 1
ATOM 593 C C . PRO A 1 83 ? 7.786 6.038 -5.137 1.00 87.88 83 PRO A C 1
ATOM 595 O O . PRO A 1 83 ? 7.230 4.943 -5.225 1.00 87.88 83 PRO A O 1
ATOM 598 N N . ALA A 1 84 ? 7.125 7.174 -4.881 1.00 87.25 84 ALA A N 1
ATOM 599 C CA . ALA A 1 84 ? 5.707 7.238 -4.536 1.00 87.25 84 ALA A CA 1
ATOM 600 C C . ALA A 1 84 ? 4.820 6.539 -5.582 1.00 87.25 84 ALA A C 1
ATOM 602 O O . ALA A 1 84 ? 3.865 5.841 -5.237 1.00 87.25 84 ALA A O 1
ATOM 603 N N . PHE A 1 85 ? 5.175 6.644 -6.869 1.00 87.25 85 PHE A N 1
ATOM 604 C CA . PHE A 1 85 ? 4.434 5.995 -7.950 1.00 87.25 85 PHE A CA 1
ATOM 605 C C . PHE A 1 85 ? 4.406 4.463 -7.825 1.00 87.25 85 PHE A C 1
ATOM 607 O O . PHE A 1 85 ? 3.402 3.841 -8.170 1.00 87.25 85 PHE A O 1
ATOM 614 N N . TRP A 1 86 ? 5.484 3.847 -7.332 1.00 90.50 86 TRP A N 1
ATOM 615 C CA . TRP A 1 86 ? 5.577 2.394 -7.138 1.00 90.50 86 TRP A CA 1
ATOM 616 C C . TRP A 1 86 ? 5.102 1.941 -5.757 1.00 90.50 86 TRP A C 1
ATOM 618 O O . TRP A 1 86 ? 4.670 0.797 -5.602 1.00 90.50 86 TRP A O 1
ATOM 628 N N . GLU A 1 87 ? 5.140 2.833 -4.772 1.00 94.50 87 GLU A N 1
ATOM 629 C CA . GLU A 1 87 ? 4.660 2.578 -3.416 1.00 94.50 87 GLU A CA 1
ATOM 630 C C . GLU A 1 87 ? 3.127 2.527 -3.342 1.00 94.50 87 GLU A C 1
ATOM 632 O O . GLU A 1 87 ? 2.589 1.639 -2.685 1.00 94.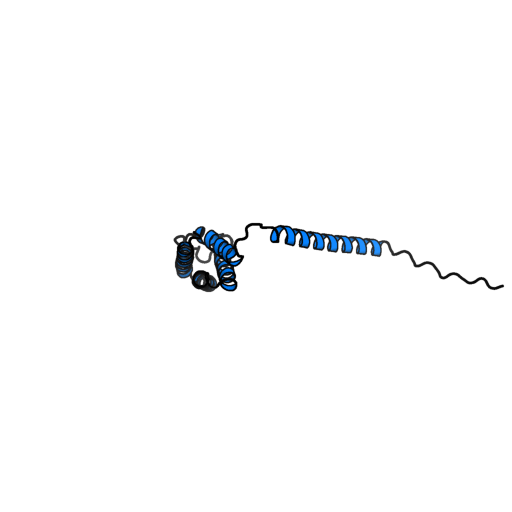50 87 GLU A O 1
ATOM 637 N N . MET A 1 88 ? 2.395 3.372 -4.079 1.00 94.56 88 MET A N 1
ATOM 638 C CA . MET A 1 88 ? 0.921 3.351 -4.048 1.00 94.56 88 MET A CA 1
ATOM 639 C C . MET A 1 88 ? 0.301 2.009 -4.502 1.00 94.56 88 MET A C 1
ATOM 641 O O . MET A 1 88 ? -0.582 1.498 -3.809 1.00 94.56 88 MET A O 1
ATOM 645 N N . PRO A 1 89 ? 0.740 1.363 -5.607 1.00 95.81 89 PRO A N 1
ATOM 646 C CA . PRO A 1 89 ? 0.301 0.005 -5.924 1.00 95.81 89 PRO A CA 1
ATOM 647 C C . PRO A 1 89 ? 0.664 -1.007 -4.834 1.00 95.81 89 PRO A C 1
ATOM 649 O O . PRO A 1 89 ? -0.111 -1.927 -4.583 1.00 95.81 89 PRO A O 1
ATOM 652 N N . ALA A 1 90 ? 1.823 -0.856 -4.182 1.00 96.69 90 ALA A N 1
ATOM 653 C CA . ALA A 1 90 ? 2.219 -1.744 -3.095 1.00 96.69 90 ALA A CA 1
ATOM 654 C C . ALA A 1 90 ? 1.264 -1.618 -1.899 1.00 96.69 90 ALA A C 1
ATOM 656 O O . ALA A 1 90 ? 0.834 -2.645 -1.377 1.00 96.69 90 ALA A O 1
ATOM 657 N N . VAL A 1 91 ? 0.866 -0.397 -1.523 1.00 97.88 91 VAL A N 1
ATOM 658 C CA . VAL A 1 91 ? -0.181 -0.153 -0.515 1.00 97.88 91 VAL A CA 1
ATOM 659 C C . VAL A 1 91 ? -1.469 -0.885 -0.897 1.00 97.88 91 VAL A C 1
ATOM 661 O O . VAL A 1 91 ? -1.971 -1.690 -0.116 1.00 97.88 91 VAL A O 1
ATOM 664 N N . HIS A 1 92 ? -1.956 -0.678 -2.126 1.00 97.88 92 HIS A N 1
ATOM 665 C CA . HIS A 1 92 ? -3.195 -1.293 -2.606 1.00 97.88 92 HIS A CA 1
ATOM 666 C C . HIS A 1 92 ? -3.169 -2.827 -2.564 1.00 97.88 92 HIS A C 1
ATOM 668 O O . HIS A 1 92 ? -4.073 -3.451 -2.012 1.00 97.88 92 HIS A O 1
ATOM 674 N N . TYR A 1 93 ? -2.132 -3.462 -3.117 1.00 97.88 93 TYR A N 1
ATOM 675 C CA . TYR A 1 93 ? -2.081 -4.924 -3.168 1.00 97.88 93 TYR A CA 1
ATOM 676 C C . TYR A 1 93 ? -1.907 -5.566 -1.790 1.00 97.88 93 TYR A C 1
ATOM 678 O O . TYR A 1 93 ? -2.476 -6.631 -1.558 1.00 97.88 93 TYR A O 1
ATOM 686 N N . ASN A 1 94 ? -1.161 -4.937 -0.877 1.00 98.06 94 ASN A N 1
ATOM 687 C CA . ASN A 1 94 ? -1.015 -5.446 0.486 1.00 98.06 94 ASN A CA 1
ATOM 688 C C . ASN A 1 94 ? -2.326 -5.314 1.278 1.00 98.06 94 ASN A C 1
ATOM 690 O O . ASN A 1 94 ? -2.749 -6.284 1.898 1.00 98.06 94 ASN A O 1
ATOM 694 N N . ALA A 1 95 ? -3.026 -4.179 1.189 1.00 98.31 95 ALA A N 1
ATOM 695 C CA . ALA A 1 95 ? -4.327 -4.005 1.839 1.00 98.31 95 ALA A CA 1
ATOM 696 C C . ALA A 1 95 ? -5.366 -5.031 1.341 1.00 98.31 95 ALA A C 1
ATOM 698 O O . ALA A 1 95 ? -6.013 -5.709 2.136 1.00 98.31 95 ALA A O 1
ATOM 699 N N . MET A 1 96 ? -5.458 -5.228 0.020 1.00 98.25 96 MET A N 1
ATOM 700 C CA . MET A 1 96 ? -6.332 -6.246 -0.578 1.00 98.25 96 MET A CA 1
ATOM 701 C C . MET A 1 96 ? -5.957 -7.672 -0.149 1.00 98.25 96 MET A C 1
ATOM 703 O O . MET A 1 96 ? -6.838 -8.506 0.056 1.00 98.25 96 MET A O 1
ATOM 707 N N . ALA A 1 97 ? -4.660 -7.972 -0.023 1.00 97.62 97 ALA A N 1
ATOM 708 C CA . ALA A 1 97 ? -4.193 -9.272 0.453 1.00 97.62 97 ALA A CA 1
ATOM 709 C C . ALA A 1 97 ? -4.523 -9.497 1.935 1.00 97.62 97 ALA A C 1
ATOM 711 O O . ALA A 1 97 ? -4.854 -10.619 2.309 1.00 97.62 97 ALA A O 1
ATOM 712 N N . ALA A 1 98 ? -4.476 -8.447 2.761 1.00 97.25 98 ALA A N 1
ATOM 713 C CA . ALA A 1 98 ? -4.896 -8.513 4.155 1.00 97.25 98 ALA A CA 1
ATOM 714 C C . ALA A 1 98 ? -6.391 -8.849 4.272 1.00 97.25 98 ALA A C 1
ATOM 716 O O . ALA A 1 98 ? -6.740 -9.831 4.924 1.00 97.25 98 ALA A O 1
ATOM 717 N N . ALA A 1 99 ? -7.253 -8.115 3.561 1.00 97.44 99 ALA A N 1
ATOM 718 C CA . ALA A 1 99 ? -8.701 -8.345 3.567 1.00 97.44 99 ALA A CA 1
ATOM 719 C C . ALA A 1 99 ? -9.116 -9.692 2.952 1.00 97.44 99 ALA A C 1
ATOM 721 O O . ALA A 1 99 ? -10.107 -10.288 3.356 1.00 97.44 99 ALA A O 1
ATOM 722 N N . ALA A 1 100 ? -8.346 -10.219 1.994 1.00 96.75 100 ALA A N 1
ATOM 723 C CA . ALA A 1 100 ? -8.588 -11.554 1.448 1.00 96.75 100 ALA A CA 1
ATOM 724 C C . ALA A 1 100 ? -8.366 -12.683 2.474 1.00 96.75 100 ALA A C 1
ATOM 726 O O . ALA A 1 100 ? -8.858 -13.797 2.269 1.00 96.75 100 ALA A O 1
ATOM 727 N N . GLU A 1 101 ? -7.604 -12.421 3.539 1.00 95.69 101 GLU A N 1
ATOM 728 C CA . GLU A 1 101 ? -7.301 -13.387 4.594 1.00 95.69 101 GLU A CA 1
ATOM 729 C C . GLU A 1 101 ? -8.076 -13.132 5.898 1.00 95.69 101 GLU A C 1
ATOM 731 O O . GLU A 1 101 ? -8.404 -14.100 6.588 1.00 95.69 101 GLU A O 1
ATOM 736 N N . ASP A 1 102 ? -8.383 -11.872 6.226 1.00 95.19 102 ASP A N 1
ATOM 737 C CA . ASP A 1 102 ? -9.135 -11.471 7.420 1.00 95.19 102 ASP A CA 1
ATOM 738 C C . ASP A 1 102 ? -10.007 -10.229 7.143 1.00 95.19 102 ASP A C 1
ATOM 740 O O . ASP A 1 102 ? -9.495 -9.149 6.835 1.00 95.19 102 ASP A O 1
ATOM 744 N N . ASP A 1 103 ? -11.327 -10.376 7.310 1.00 96.56 103 ASP A N 1
ATOM 7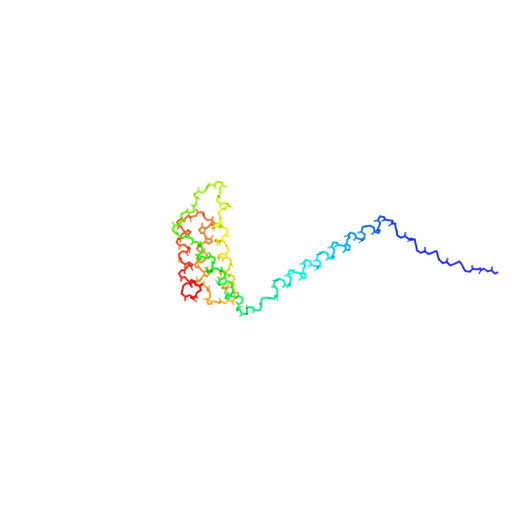45 C CA . ASP A 1 103 ? -12.328 -9.323 7.077 1.00 96.56 103 ASP A CA 1
ATOM 746 C C . ASP A 1 103 ? -12.138 -8.089 7.986 1.00 96.56 103 ASP A C 1
ATOM 748 O O . ASP A 1 103 ? -12.686 -7.026 7.698 1.00 96.56 103 ASP A O 1
ATOM 752 N N . THR A 1 104 ? -11.349 -8.187 9.064 1.00 97.62 104 THR A N 1
ATOM 753 C CA . THR A 1 104 ? -10.993 -7.043 9.927 1.00 97.62 104 THR A CA 1
ATOM 754 C C . THR A 1 104 ? -10.295 -5.924 9.143 1.00 97.62 104 THR A C 1
ATOM 756 O O . THR A 1 104 ? -10.393 -4.761 9.521 1.00 97.62 104 THR A O 1
ATOM 759 N N . TYR A 1 105 ? -9.622 -6.252 8.034 1.00 97.81 105 TYR A N 1
ATOM 760 C CA . TYR A 1 105 ? -8.917 -5.289 7.181 1.00 97.81 105 TYR A CA 1
ATOM 761 C C . TYR A 1 105 ? -9.736 -4.826 5.964 1.00 97.81 105 TYR A C 1
ATOM 763 O O . TYR A 1 105 ? -9.177 -4.216 5.051 1.00 97.81 105 TYR A O 1
ATOM 771 N N . GLN A 1 106 ? -11.042 -5.118 5.913 1.00 98.31 106 GLN A N 1
ATOM 772 C CA . GLN A 1 106 ? -11.885 -4.772 4.763 1.00 98.31 106 GLN A CA 1
ATOM 773 C C . GLN A 1 106 ? -11.959 -3.257 4.523 1.00 98.31 106 GLN A C 1
ATOM 775 O O . GLN A 1 106 ? -11.850 -2.833 3.375 1.00 98.31 106 GLN A O 1
ATOM 780 N N . ASP A 1 107 ? -12.065 -2.445 5.578 1.00 98.31 107 ASP A N 1
ATOM 781 C CA . ASP A 1 107 ? -12.139 -0.981 5.449 1.00 98.31 107 ASP A CA 1
ATOM 782 C C . ASP A 1 107 ? -10.821 -0.401 4.891 1.00 98.31 107 ASP A C 1
ATOM 784 O O . ASP A 1 107 ? -10.829 0.412 3.963 1.00 98.31 107 ASP A O 1
ATOM 788 N N . LEU A 1 108 ? -9.671 -0.936 5.329 1.00 98.44 108 LEU A N 1
ATOM 789 C CA . LEU A 1 108 ? -8.358 -0.621 4.754 1.00 98.44 108 LEU A CA 1
ATOM 790 C C . LEU A 1 108 ? -8.279 -0.999 3.262 1.00 98.44 108 LEU A C 1
ATOM 792 O O . LEU A 1 108 ? -7.740 -0.241 2.449 1.00 98.44 108 LEU A O 1
ATOM 796 N N . ALA A 1 109 ? -8.813 -2.161 2.875 1.00 98.50 109 ALA A N 1
ATOM 797 C CA . ALA A 1 109 ? -8.859 -2.578 1.476 1.00 98.50 109 ALA A CA 1
ATOM 798 C C . ALA A 1 109 ? -9.756 -1.664 0.629 1.00 98.50 109 ALA A C 1
ATOM 800 O O . ALA A 1 109 ? -9.337 -1.268 -0.464 1.00 98.50 109 ALA A O 1
ATOM 801 N N . ASP A 1 110 ? -10.924 -1.275 1.141 1.00 98.38 110 ASP A N 1
ATOM 802 C CA . ASP A 1 110 ? -11.862 -0.370 0.476 1.00 98.38 110 ASP A CA 1
ATOM 803 C C . ASP A 1 110 ? -11.253 1.032 0.289 1.00 98.38 110 ASP A C 1
ATOM 805 O O . ASP A 1 110 ? -11.285 1.574 -0.823 1.00 98.38 110 ASP A O 1
ATOM 809 N N . ALA A 1 111 ? -10.592 1.579 1.316 1.00 97.88 111 ALA A N 1
ATOM 810 C CA . ALA A 1 111 ? -9.831 2.826 1.211 1.00 97.88 111 ALA A CA 1
ATOM 811 C C . ALA A 1 111 ? -8.715 2.714 0.156 1.00 97.88 111 ALA A C 1
ATOM 813 O O . ALA A 1 111 ? -8.565 3.576 -0.716 1.00 97.88 111 ALA A O 1
ATOM 814 N N . SER A 1 112 ? -7.976 1.600 0.148 1.00 98.00 112 SER A N 1
ATOM 815 C CA . SER A 1 112 ? -6.922 1.359 -0.844 1.00 98.00 112 SER A CA 1
ATOM 816 C C . SER A 1 112 ? -7.457 1.190 -2.276 1.00 98.00 112 SER A C 1
ATOM 818 O O . SER A 1 112 ? -6.744 1.452 -3.247 1.00 98.00 112 SER A O 1
ATOM 820 N N . ALA A 1 113 ? -8.707 0.750 -2.451 1.00 98.06 113 ALA A N 1
ATOM 821 C CA . ALA A 1 113 ? -9.323 0.600 -3.767 1.00 98.06 113 ALA A CA 1
ATOM 822 C C . ALA A 1 113 ? -9.598 1.962 -4.425 1.00 98.06 113 ALA A C 1
ATOM 824 O O . ALA A 1 113 ? -9.512 2.084 -5.655 1.00 98.06 113 ALA A O 1
ATOM 825 N N . LEU A 1 114 ? -9.853 3.004 -3.624 1.00 96.75 114 LEU A N 1
ATOM 826 C CA . LEU A 1 114 ? -9.904 4.387 -4.106 1.00 96.75 114 LEU A CA 1
ATOM 827 C C . LEU A 1 114 ? -8.541 4.815 -4.656 1.00 96.75 114 LEU A C 1
ATOM 829 O O . LEU A 1 114 ? -8.477 5.368 -5.755 1.00 96.75 114 LEU A O 1
ATOM 833 N N . LEU A 1 115 ? -7.453 4.460 -3.963 1.00 95.00 115 LEU A N 1
ATOM 834 C CA . LEU A 1 115 ? -6.084 4.733 -4.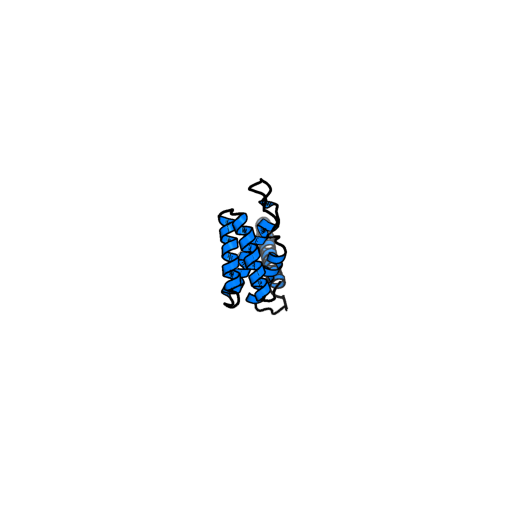412 1.00 95.00 115 LEU A CA 1
ATOM 835 C C . LEU A 1 115 ? -5.777 4.017 -5.734 1.00 95.00 115 LEU A C 1
ATOM 837 O O . LEU A 1 115 ? -5.299 4.635 -6.687 1.00 95.00 115 LEU A O 1
ATOM 841 N N . GLY A 1 116 ? -6.119 2.728 -5.833 1.00 94.75 116 GLY A N 1
ATOM 842 C CA . GLY A 1 116 ? -5.995 1.955 -7.071 1.00 94.75 116 GLY A CA 1
ATOM 843 C C . GLY A 1 116 ? -6.810 2.547 -8.228 1.00 94.75 116 GLY A C 1
ATOM 844 O O . GLY A 1 116 ? -6.350 2.572 -9.372 1.00 94.75 116 GLY A O 1
ATOM 845 N N . THR A 1 117 ? -8.004 3.074 -7.948 1.00 96.56 117 THR A N 1
ATOM 846 C CA . THR A 1 117 ? -8.841 3.751 -8.950 1.00 96.56 117 THR A CA 1
ATOM 847 C C . THR A 1 117 ? -8.195 5.051 -9.421 1.00 96.56 117 THR A C 1
ATOM 849 O O . THR A 1 117 ? -8.030 5.231 -10.628 1.00 96.56 117 THR A O 1
ATOM 852 N N . ALA A 1 118 ? -7.766 5.909 -8.492 1.00 93.19 118 ALA A N 1
ATOM 853 C CA . ALA A 1 118 ? -7.137 7.191 -8.795 1.00 93.19 118 ALA A CA 1
ATOM 854 C C . ALA A 1 118 ? -5.844 7.017 -9.611 1.00 93.19 118 ALA A C 1
ATOM 856 O O . ALA A 1 118 ? -5.633 7.703 -10.614 1.00 93.19 118 ALA A O 1
ATOM 857 N N . LEU A 1 119 ? -5.017 6.023 -9.262 1.00 90.88 119 LEU A N 1
ATOM 858 C CA . LEU A 1 119 ? -3.840 5.628 -10.041 1.00 90.88 119 LEU A CA 1
ATOM 859 C C . LEU A 1 119 ? -4.187 5.288 -11.496 1.00 90.88 119 LEU A C 1
ATOM 861 O O . LEU A 1 119 ? -3.546 5.792 -12.421 1.00 90.88 119 LEU A O 1
ATOM 865 N N . ASN A 1 120 ? -5.210 4.455 -11.707 1.00 91.62 120 ASN A N 1
ATOM 866 C CA . ASN A 1 120 ? -5.627 4.017 -13.041 1.00 91.62 120 ASN A CA 1
ATOM 867 C C . ASN A 1 120 ? -6.221 5.155 -13.885 1.00 91.62 120 ASN A C 1
ATOM 869 O O . ASN A 1 120 ? -6.080 5.151 -15.110 1.00 91.62 120 ASN A O 1
ATOM 873 N N . THR A 1 121 ? -6.866 6.136 -13.252 1.00 92.44 121 THR A N 1
ATOM 874 C CA . THR A 1 121 ? -7.425 7.318 -13.926 1.00 92.44 121 THR A CA 1
ATOM 875 C C . THR A 1 121 ? -6.440 8.481 -14.029 1.00 92.44 121 THR A C 1
ATOM 877 O O . THR A 1 121 ? -6.751 9.473 -14.688 1.00 92.44 121 THR A O 1
ATOM 880 N N . ALA A 1 122 ? -5.243 8.348 -13.449 1.00 88.62 122 ALA A N 1
ATOM 881 C CA . ALA A 1 122 ? -4.257 9.416 -13.307 1.00 88.62 122 ALA A CA 1
ATOM 882 C C . ALA A 1 122 ? -4.821 10.679 -12.619 1.00 88.62 122 ALA A C 1
ATOM 884 O O . ALA A 1 122 ? -4.431 11.792 -12.967 1.00 88.62 122 ALA A O 1
ATOM 885 N N . ASP A 1 123 ? -5.719 10.489 -11.653 1.00 90.38 123 ASP A N 1
ATOM 886 C CA . ASP A 1 123 ? -6.350 11.542 -10.855 1.00 90.38 123 ASP A CA 1
ATOM 887 C C . ASP A 1 123 ? -5.457 11.913 -9.659 1.00 90.38 123 ASP A C 1
ATOM 889 O O . ASP A 1 123 ? -5.415 11.192 -8.665 1.00 90.38 123 ASP A O 1
ATOM 893 N N . SER A 1 124 ? -4.681 12.994 -9.777 1.00 87.31 124 SER A N 1
ATOM 894 C CA . SER A 1 124 ? -3.732 13.418 -8.737 1.00 87.31 124 SER A CA 1
ATOM 895 C C . SER A 1 124 ? -4.418 13.911 -7.463 1.00 87.31 124 SER A C 1
ATOM 897 O O . SER A 1 124 ? -3.935 13.617 -6.375 1.00 87.31 124 SER A O 1
ATOM 899 N N . GLU A 1 125 ? -5.547 14.612 -7.588 1.00 89.12 125 GLU A N 1
ATOM 900 C CA . GLU A 1 125 ? -6.341 15.063 -6.438 1.00 89.12 125 GLU A CA 1
ATOM 901 C C . GLU A 1 125 ? -6.958 13.854 -5.722 1.00 89.12 125 GLU A C 1
ATOM 903 O O . GLU A 1 125 ? -6.828 13.710 -4.507 1.00 89.12 125 GLU A O 1
ATOM 908 N N . GLY A 1 126 ? -7.517 12.913 -6.492 1.00 91.62 126 GLY A N 1
ATOM 909 C CA . GLY A 1 126 ? -8.037 11.655 -5.961 1.00 91.62 126 GLY A CA 1
ATOM 910 C C . GLY A 1 126 ? -6.978 10.785 -5.275 1.00 91.62 126 GLY A C 1
ATOM 911 O O . GLY A 1 126 ? -7.302 10.095 -4.311 1.00 91.62 126 GLY A O 1
ATOM 912 N N . MET A 1 127 ? -5.715 10.822 -5.723 1.00 91.94 127 MET A N 1
ATOM 913 C CA . MET A 1 127 ? -4.620 10.087 -5.074 1.00 91.94 127 MET A CA 1
ATOM 914 C C . MET A 1 127 ? -4.324 10.627 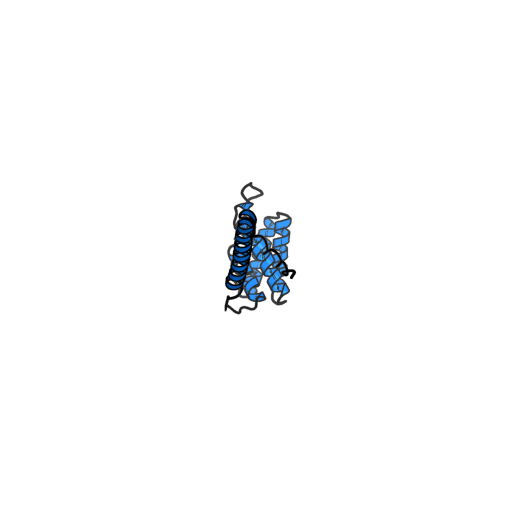-3.675 1.00 91.94 127 MET A C 1
ATOM 916 O O . MET A 1 127 ? -4.246 9.822 -2.752 1.00 91.94 127 MET A O 1
ATOM 920 N N . GLY A 1 128 ? -4.222 11.950 -3.498 1.00 91.94 128 GLY A N 1
ATOM 921 C CA . GLY A 1 128 ? -3.991 12.557 -2.180 1.00 91.94 128 GLY A CA 1
ATOM 922 C C . GLY A 1 128 ? -5.095 12.190 -1.184 1.00 91.94 128 GLY A C 1
ATOM 923 O O . GLY A 1 128 ? -4.825 11.600 -0.142 1.00 91.94 128 GLY A O 1
ATOM 924 N N . THR A 1 129 ? -6.359 12.393 -1.570 1.00 94.62 129 THR A N 1
ATOM 925 C CA . THR A 1 129 ? -7.520 12.016 -0.744 1.00 94.62 129 THR A CA 1
ATOM 926 C C . THR A 1 129 ? -7.580 10.516 -0.433 1.00 94.62 129 THR A C 1
ATOM 928 O O . THR A 1 129 ? -8.032 10.122 0.642 1.00 94.62 129 THR A O 1
ATOM 931 N N . ALA A 1 130 ? -7.157 9.652 -1.359 1.00 95.88 130 ALA A N 1
ATOM 932 C CA . ALA A 1 130 ? -7.121 8.215 -1.111 1.00 95.88 130 ALA A CA 1
ATOM 933 C C . ALA A 1 130 ? -5.980 7.810 -0.163 1.00 95.88 130 ALA A C 1
ATOM 935 O O . ALA A 1 130 ? -6.178 6.922 0.664 1.00 95.88 130 ALA A O 1
ATOM 936 N N . VAL A 1 131 ? -4.812 8.458 -0.246 1.00 96.19 131 VAL A N 1
ATOM 937 C CA . VAL A 1 131 ? -3.707 8.249 0.705 1.00 96.19 131 VAL A CA 1
ATOM 938 C C . VAL A 1 131 ? -4.127 8.666 2.114 1.00 96.19 131 VAL A C 1
ATOM 940 O O . VAL A 1 131 ? -3.932 7.882 3.038 1.00 96.19 131 VAL A O 1
ATOM 943 N N . GLU A 1 132 ? -4.768 9.827 2.278 1.00 96.50 132 GLU A N 1
ATOM 944 C CA . GLU A 1 132 ? -5.293 10.279 3.578 1.00 96.50 132 GLU A CA 1
ATOM 945 C C . GLU A 1 132 ? -6.268 9.268 4.189 1.00 96.50 132 GLU A C 1
ATOM 947 O O . GLU A 1 132 ? -6.184 8.963 5.376 1.00 96.50 132 GLU A O 1
ATOM 952 N N . GLN A 1 133 ? -7.177 8.714 3.379 1.00 97.44 133 GLN A N 1
ATOM 953 C CA . GLN A 1 133 ? -8.117 7.693 3.847 1.00 97.44 133 GLN A CA 1
ATOM 954 C C . GLN A 1 133 ? -7.399 6.415 4.276 1.00 97.44 133 GLN A C 1
ATOM 956 O O . GLN A 1 133 ? -7.674 5.908 5.355 1.00 97.44 133 GLN A O 1
ATOM 961 N N . VAL A 1 134 ? -6.439 5.922 3.487 1.00 98.00 134 VAL A N 1
ATOM 962 C CA . VAL A 1 134 ? -5.639 4.753 3.884 1.00 98.00 134 VAL A CA 1
ATOM 963 C C . VAL A 1 134 ? -4.890 5.014 5.193 1.00 98.00 134 VAL A C 1
ATOM 965 O O . VAL A 1 134 ? -4.874 4.152 6.066 1.00 98.00 134 VAL A O 1
ATOM 968 N N . GLN A 1 135 ? -4.284 6.192 5.353 1.00 97.62 135 GLN A N 1
ATOM 969 C CA . GLN A 1 135 ? -3.584 6.564 6.585 1.00 97.62 135 GLN A CA 1
ATOM 970 C C . GLN A 1 135 ? -4.537 6.650 7.786 1.00 97.62 135 GLN A C 1
ATOM 972 O O . GLN A 1 135 ? -4.168 6.222 8.878 1.00 97.62 135 GLN A O 1
ATOM 977 N N . ALA A 1 136 ? -5.763 7.144 7.592 1.00 98.00 136 ALA A N 1
ATOM 978 C CA . ALA A 1 136 ? -6.786 7.163 8.634 1.00 98.00 136 ALA A CA 1
ATOM 979 C C . ALA A 1 136 ? -7.176 5.743 9.078 1.00 98.00 136 ALA A C 1
ATOM 981 O O . ALA A 1 136 ? -7.145 5.461 10.274 1.00 98.00 136 ALA A O 1
ATOM 982 N N . GLU A 1 137 ? -7.439 4.834 8.132 1.00 98.31 137 GLU A N 1
ATOM 983 C CA . GLU A 1 137 ? -7.735 3.425 8.439 1.00 98.31 137 GLU A CA 1
ATOM 984 C C . GLU A 1 137 ? -6.563 2.741 9.163 1.00 98.31 137 GLU A C 1
ATOM 986 O O . GLU A 1 137 ? -6.754 1.973 10.105 1.00 98.31 137 GLU A O 1
ATOM 991 N N . CYS A 1 138 ? -5.323 3.052 8.776 1.00 98.19 138 CYS A N 1
ATOM 992 C CA . CYS A 1 138 ? -4.135 2.569 9.479 1.00 98.19 138 CYS A CA 1
ATOM 993 C C . CYS A 1 138 ? -4.058 3.064 10.931 1.00 98.19 138 CYS A C 1
ATOM 995 O O . CYS A 1 138 ? -3.722 2.277 11.816 1.00 98.19 138 CYS A O 1
ATOM 997 N N . GLY A 1 139 ? -4.410 4.327 11.189 1.00 97.81 139 GLY A N 1
ATOM 998 C CA . GLY A 1 139 ? -4.485 4.881 12.543 1.00 97.81 139 GLY A CA 1
ATOM 999 C C . GLY A 1 139 ? -5.591 4.242 13.391 1.00 97.81 139 GLY A C 1
ATOM 1000 O O . GLY A 1 139 ? -5.373 3.945 14.566 1.00 97.81 139 GLY A O 1
ATOM 1001 N N . ASP A 1 140 ? -6.752 3.952 12.797 1.00 97.94 140 ASP A N 1
ATOM 1002 C CA . ASP A 1 140 ? -7.857 3.264 13.481 1.00 97.94 140 ASP A CA 1
ATOM 1003 C C . ASP A 1 140 ? -7.499 1.812 13.851 1.00 97.94 140 ASP A C 1
ATOM 1005 O O . ASP A 1 140 ? -7.914 1.307 14.900 1.00 97.94 140 ASP A O 1
ATOM 1009 N N . LEU A 1 141 ? -6.662 1.162 13.037 1.00 96.94 141 LEU A N 1
ATOM 1010 C CA . LEU A 1 141 ? -6.092 -0.161 13.311 1.00 96.94 141 LEU A CA 1
ATOM 1011 C C . LEU A 1 141 ? -4.905 -0.128 14.296 1.00 96.94 141 LEU A C 1
ATOM 1013 O O . LEU A 1 141 ? -4.520 -1.180 14.811 1.00 96.94 141 LEU A O 1
ATOM 1017 N N . GLY A 1 142 ? -4.326 1.047 14.571 1.00 97.12 142 GLY A N 1
ATOM 1018 C CA . GLY A 1 142 ? -3.114 1.206 15.382 1.00 97.12 142 GLY A CA 1
ATOM 1019 C C . GLY A 1 142 ? -1.848 0.660 14.708 1.00 97.12 142 GLY A C 1
ATOM 1020 O O . GLY A 1 142 ? -0.994 0.087 15.389 1.00 97.12 142 GLY A O 1
ATOM 1021 N N . LEU A 1 143 ? -1.768 0.781 13.378 1.00 93.56 143 LEU A N 1
ATOM 1022 C CA . LEU A 1 143 ? -0.677 0.289 12.523 1.00 93.56 143 LEU A CA 1
ATOM 1023 C C . LEU A 1 143 ? 0.149 1.425 11.877 1.00 93.56 143 LEU A C 1
ATOM 1025 O O . LEU A 1 143 ? 0.868 1.175 10.905 1.00 93.56 143 LEU A O 1
ATOM 1029 N N . ASP A 1 144 ? 0.018 2.655 12.376 1.00 81.88 144 ASP A N 1
ATOM 1030 C CA . ASP A 1 144 ? 0.674 3.878 11.888 1.00 81.88 144 ASP A CA 1
ATOM 1031 C C . ASP A 1 144 ? 2.098 4.124 12.434 1.00 81.88 144 ASP A C 1
ATOM 1033 O O . ASP A 1 144 ? 2.418 3.728 13.581 1.00 81.88 144 ASP A O 1
#

Secondary structure (DSSP, 8-state):
--PPPPPPPPPPPPHHHHHHHHHHHHHHHHHHHHHHHHHHHTT-------HHHHHHHHHHHHHTTS-SSSPPPSS-TTGGG-HHHHHHHHHHHHHHHHHHH-GGGHHHHHHHHHHHHHHHHT-HHHHHHHHHHHHHHHHHHT--

pLDDT: mean 83.37, std 15.0, range [43.84, 98.5]

Radius of gyration: 27.65 Å; chains: 1; bounding box: 45×93×47 Å

Foldseek 3Di:
DDDDDDDDDDDDDDPVVVVVVVVVVVVVVVVVVVVVVVCVVVPDDPPPDPLLVVLLLLLLVLLVPDDLPDQQPDDDPCSVVDPNLVSLVSSQVSLVVSCVRPVLSVQLNVLSVQCVVCSVVVPRNSNSVSSVSNNVSCVVVVSD

Organism: NCBI:txid1457234